Protein AF-A0A921BNL8-F1 (afdb_monomer)

Structure (mmCIF, N/CA/C/O backbone):
data_AF-A0A921BNL8-F1
#
_entry.id   AF-A0A921BNL8-F1
#
loop_
_atom_site.group_PDB
_atom_site.id
_atom_site.type_symbol
_atom_site.label_atom_id
_atom_site.label_alt_id
_atom_site.label_comp_id
_atom_site.label_asym_id
_atom_site.label_entity_id
_atom_site.label_seq_id
_atom_site.pdbx_PDB_ins_code
_atom_site.Cartn_x
_atom_site.Cartn_y
_atom_site.Cartn_z
_atom_site.occupancy
_atom_site.B_iso_or_equiv
_atom_site.auth_seq_id
_atom_site.auth_comp_id
_atom_site.auth_asym_id
_atom_site.auth_atom_id
_atom_site.pdbx_PDB_model_num
ATOM 1 N N . MET A 1 1 ? -9.755 7.500 10.484 1.00 68.06 1 MET A N 1
ATOM 2 C CA . MET A 1 1 ? -8.689 6.524 10.827 1.00 68.06 1 MET A CA 1
ATOM 3 C C . MET A 1 1 ? -8.992 5.741 12.095 1.00 68.06 1 MET A C 1
ATOM 5 O O . MET A 1 1 ? -8.839 4.529 12.056 1.00 68.06 1 MET A O 1
ATOM 9 N N . ALA A 1 2 ? -9.451 6.388 13.174 1.00 78.06 2 ALA A N 1
ATOM 10 C CA . ALA A 1 2 ? -9.783 5.717 14.438 1.00 78.06 2 ALA A CA 1
ATOM 11 C C . ALA A 1 2 ? -10.757 4.529 14.276 1.00 78.06 2 ALA A C 1
ATOM 13 O O . ALA A 1 2 ? -10.492 3.452 14.794 1.00 78.06 2 ALA A O 1
ATOM 14 N N . GLN A 1 3 ? -11.809 4.680 13.461 1.00 80.88 3 GLN A N 1
ATOM 15 C CA . GLN A 1 3 ? -12.784 3.606 13.213 1.00 80.88 3 GLN A CA 1
ATOM 16 C C . GLN A 1 3 ? -12.180 2.344 12.571 1.00 80.88 3 GLN A C 1
ATOM 18 O O . GLN A 1 3 ? -12.584 1.233 12.888 1.00 80.88 3 GLN A O 1
ATOM 23 N N . TRP A 1 4 ? -11.180 2.502 11.697 1.00 85.69 4 TRP A N 1
ATOM 24 C CA . TRP A 1 4 ? -10.548 1.373 11.011 1.00 85.69 4 TRP A CA 1
ATOM 25 C C . TRP A 1 4 ? -9.522 0.675 11.898 1.00 85.69 4 TRP A C 1
ATOM 27 O O . TRP A 1 4 ? -9.408 -0.541 11.839 1.00 85.69 4 TRP A O 1
ATOM 37 N N . LYS A 1 5 ? -8.818 1.427 12.755 1.00 84.12 5 LYS A N 1
ATOM 38 C CA . LYS A 1 5 ? -7.939 0.842 13.775 1.00 84.12 5 LYS A CA 1
ATOM 39 C C . LYS A 1 5 ? -8.742 -0.010 14.756 1.00 84.12 5 LYS A C 1
ATOM 41 O O . LYS A 1 5 ? -8.402 -1.167 14.941 1.00 84.12 5 LYS A O 1
ATOM 46 N N . LYS A 1 6 ? -9.879 0.502 15.236 1.00 84.50 6 LYS A N 1
ATOM 47 C CA . LYS A 1 6 ? -10.795 -0.259 16.096 1.00 84.50 6 LYS A CA 1
ATOM 48 C C . LYS A 1 6 ? -11.371 -1.495 15.401 1.00 84.50 6 LYS A C 1
ATOM 50 O O . LYS A 1 6 ? -11.494 -2.552 16.007 1.00 84.50 6 LYS A O 1
ATOM 55 N N . ALA A 1 7 ? -11.671 -1.394 14.104 1.00 84.06 7 ALA A N 1
ATOM 56 C CA . ALA A 1 7 ? -12.075 -2.552 13.310 1.00 84.06 7 ALA A CA 1
ATOM 57 C C . ALA A 1 7 ? -10.964 -3.611 13.199 1.00 84.06 7 ALA A C 1
ATOM 59 O O . ALA A 1 7 ? -11.278 -4.794 13.184 1.00 84.06 7 ALA A O 1
ATOM 60 N N . LEU A 1 8 ? -9.689 -3.211 13.156 1.00 84.62 8 LEU A N 1
ATOM 61 C CA . LEU A 1 8 ? -8.553 -4.138 13.182 1.00 84.62 8 LEU A CA 1
ATOM 62 C C . LEU A 1 8 ? -8.268 -4.712 14.572 1.00 84.62 8 LEU A C 1
ATOM 64 O O . LEU A 1 8 ? -7.788 -5.835 14.658 1.00 84.62 8 LEU A O 1
ATOM 68 N N . GLU A 1 9 ? -8.577 -3.982 15.643 1.00 86.12 9 GLU A N 1
ATOM 69 C CA . GLU A 1 9 ? -8.515 -4.521 17.009 1.00 86.12 9 GLU A CA 1
ATOM 70 C C . GLU A 1 9 ? -9.537 -5.649 17.204 1.00 86.12 9 GLU A C 1
ATOM 72 O O . GLU A 1 9 ? -9.238 -6.651 17.843 1.00 86.12 9 GLU A O 1
ATOM 77 N N . LEU A 1 10 ? -10.725 -5.512 16.606 1.00 85.56 10 LEU A N 1
ATOM 78 C CA . LEU A 1 10 ? -11.777 -6.531 16.655 1.00 85.56 10 LEU A CA 1
ATOM 79 C C . LEU A 1 10 ? -11.574 -7.651 15.624 1.00 85.56 10 LEU A C 1
ATOM 81 O O . LEU A 1 10 ? -11.879 -8.809 15.888 1.00 85.56 10 LEU A O 1
ATOM 85 N N . ALA A 1 11 ? -11.088 -7.304 14.434 1.00 83.00 11 ALA A N 1
ATOM 86 C CA . ALA A 1 11 ? -10.899 -8.214 13.313 1.00 83.00 11 ALA A CA 1
ATOM 87 C C . ALA A 1 11 ? -9.603 -7.863 12.558 1.00 83.00 11 ALA A C 1
ATOM 89 O O . ALA A 1 11 ? -9.643 -7.198 11.514 1.00 83.00 11 ALA A O 1
ATOM 90 N N . PRO A 1 12 ? -8.436 -8.333 13.037 1.00 83.06 12 PRO A N 1
ATOM 91 C CA . PRO A 1 12 ? -7.137 -8.005 12.442 1.00 83.06 12 PRO A CA 1
ATOM 92 C C . PRO A 1 12 ? -6.962 -8.571 11.027 1.00 83.06 12 PRO A C 1
ATOM 94 O O . PRO A 1 12 ? -6.075 -8.154 10.285 1.00 83.06 12 PRO A O 1
ATOM 97 N N . THR A 1 13 ? -7.822 -9.502 10.625 1.00 87.44 13 THR A N 1
ATOM 98 C CA . THR A 1 13 ? -7.834 -10.131 9.303 1.00 87.44 13 THR A CA 1
ATOM 99 C C . THR A 1 13 ? -8.799 -9.466 8.325 1.00 87.44 13 THR A C 1
ATOM 101 O O . THR A 1 13 ? -8.949 -9.966 7.217 1.00 87.44 13 THR A O 1
ATOM 104 N N . ASN A 1 14 ? -9.445 -8.346 8.678 1.00 87.88 14 ASN A N 1
ATOM 105 C CA . ASN A 1 14 ? -10.394 -7.674 7.790 1.00 87.88 14 ASN A CA 1
ATOM 106 C C . ASN A 1 14 ? -9.671 -6.868 6.684 1.00 87.88 14 ASN A C 1
ATOM 108 O O . ASN A 1 14 ? -9.180 -5.765 6.956 1.00 87.88 14 ASN A O 1
ATOM 112 N N . PRO A 1 15 ? -9.645 -7.341 5.420 1.00 87.75 15 PRO A N 1
ATOM 113 C CA . PRO A 1 15 ? -8.892 -6.688 4.348 1.00 87.75 15 PRO A CA 1
ATOM 114 C C . PRO A 1 15 ? -9.465 -5.312 3.974 1.00 87.75 15 PRO A C 1
ATOM 116 O O . PRO A 1 15 ? -8.723 -4.417 3.566 1.00 87.75 15 PRO A O 1
ATOM 119 N N . VAL A 1 16 ? -10.769 -5.092 4.183 1.00 90.25 16 VAL A N 1
ATOM 120 C CA . VAL A 1 16 ? -11.433 -3.809 3.907 1.00 90.25 16 VAL A CA 1
ATOM 121 C C . VAL A 1 16 ? -10.904 -2.718 4.839 1.00 90.25 16 VAL A C 1
ATOM 123 O O . VAL A 1 16 ? -10.652 -1.591 4.403 1.00 90.25 16 VAL A O 1
ATOM 126 N N . ALA A 1 17 ? -10.693 -3.047 6.117 1.00 91.44 17 ALA A N 1
ATOM 127 C CA . ALA A 1 17 ? -10.156 -2.112 7.101 1.00 91.44 17 ALA A CA 1
ATOM 128 C C . ALA A 1 17 ? -8.707 -1.717 6.768 1.00 91.44 17 ALA A C 1
ATOM 130 O O . ALA A 1 17 ? -8.384 -0.526 6.776 1.00 91.44 17 ALA A O 1
ATOM 131 N N . TRP A 1 18 ? -7.870 -2.687 6.381 1.00 92.00 18 TRP A N 1
ATOM 132 C CA . TRP A 1 18 ? -6.505 -2.442 5.902 1.00 92.00 18 TRP A CA 1
ATOM 133 C C . TRP A 1 18 ? -6.481 -1.545 4.661 1.00 92.00 18 TRP A C 1
ATOM 135 O O . TRP A 1 18 ? -5.777 -0.536 4.637 1.00 92.00 18 TRP A O 1
ATOM 145 N N . ASN A 1 19 ? -7.324 -1.826 3.667 1.00 92.38 19 ASN A N 1
ATOM 146 C CA . ASN A 1 19 ? -7.442 -1.000 2.467 1.00 92.38 19 ASN A CA 1
ATOM 147 C C . ASN A 1 19 ? -7.876 0.443 2.784 1.00 92.38 19 ASN A C 1
ATOM 149 O O . ASN A 1 19 ? -7.323 1.409 2.254 1.00 92.38 19 ASN A O 1
ATOM 153 N N . ASN A 1 20 ? -8.854 0.616 3.673 1.00 92.25 20 ASN A N 1
ATOM 154 C CA . ASN A 1 20 ? -9.340 1.942 4.050 1.00 92.25 20 ASN A CA 1
ATOM 155 C C . ASN A 1 20 ? -8.320 2.734 4.879 1.00 92.25 20 ASN A C 1
ATOM 157 O O . ASN A 1 20 ? -8.273 3.963 4.764 1.00 92.25 20 ASN A O 1
ATOM 161 N N . LEU A 1 21 ? -7.473 2.061 5.663 1.00 92.00 21 LEU A N 1
ATOM 162 C CA . LEU A 1 21 ? -6.305 2.687 6.283 1.00 92.00 21 LEU A CA 1
ATOM 163 C C . LEU A 1 21 ? -5.292 3.123 5.230 1.00 92.00 21 LEU A C 1
ATOM 165 O O . LEU A 1 21 ? -4.890 4.282 5.261 1.00 92.00 21 LEU A O 1
ATOM 169 N N . GLY A 1 22 ? -4.960 2.267 4.260 1.00 92.94 22 GLY A N 1
ATOM 170 C CA . GLY A 1 22 ? -4.072 2.622 3.149 1.00 92.94 22 GLY A CA 1
ATOM 171 C C . GLY A 1 22 ? -4.531 3.885 2.418 1.00 92.94 22 GLY A C 1
ATOM 172 O O . GLY A 1 22 ? -3.763 4.835 2.268 1.00 92.94 22 GLY A O 1
ATOM 173 N N . LYS A 1 23 ? -5.827 3.977 2.085 1.00 91.88 23 LYS A N 1
ATOM 174 C CA . LYS A 1 23 ? -6.421 5.190 1.489 1.00 91.88 23 LYS A CA 1
ATOM 175 C C . LYS A 1 23 ? -6.292 6.412 2.395 1.00 91.88 23 LYS A C 1
ATOM 177 O O . LYS A 1 23 ? -6.011 7.505 1.912 1.00 91.88 23 LYS A O 1
ATOM 182 N N . ALA A 1 24 ? -6.530 6.250 3.696 1.00 92.50 24 ALA A N 1
ATOM 183 C CA . ALA A 1 24 ? -6.430 7.351 4.646 1.00 92.50 24 ALA A CA 1
ATOM 184 C C . ALA A 1 24 ? -4.985 7.855 4.794 1.00 92.50 24 ALA A C 1
ATOM 186 O O . ALA A 1 24 ? -4.778 9.064 4.857 1.00 92.50 24 ALA A O 1
ATOM 187 N N . TYR A 1 25 ? -3.996 6.959 4.820 1.00 92.88 25 TYR A N 1
ATOM 188 C CA . TYR A 1 25 ? -2.577 7.317 4.869 1.00 92.88 25 TYR A CA 1
ATOM 189 C C . TYR A 1 25 ? -2.097 7.966 3.570 1.00 92.88 25 TYR A C 1
ATOM 191 O O . TYR A 1 25 ? -1.418 8.989 3.632 1.00 92.88 25 TYR A O 1
ATOM 199 N N . GLY A 1 26 ? -2.536 7.465 2.411 1.00 90.88 26 GLY A N 1
ATOM 200 C CA . GLY A 1 26 ? -2.242 8.083 1.115 1.00 90.88 26 GLY A CA 1
ATOM 201 C C . GLY A 1 26 ? -2.750 9.525 1.035 1.00 90.88 26 GLY A C 1
ATOM 202 O O . GLY A 1 26 ? -2.016 10.418 0.631 1.00 90.88 26 GLY A O 1
ATOM 203 N N . LYS A 1 27 ? -3.963 9.791 1.542 1.00 89.19 27 LYS A N 1
ATOM 204 C CA . LYS A 1 27 ? -4.517 11.157 1.629 1.00 89.19 27 LYS A CA 1
ATOM 205 C C . LYS A 1 27 ? -3.748 12.100 2.560 1.00 89.19 27 LYS A C 1
ATOM 207 O O . LYS A 1 27 ? -3.878 13.306 2.418 1.00 89.19 27 LYS A O 1
ATOM 212 N N . GLN A 1 28 ? -2.981 11.572 3.510 1.00 90.56 28 GLN A N 1
ATOM 213 C CA . GLN A 1 28 ? -2.126 12.367 4.400 1.00 90.56 28 GLN A CA 1
ATOM 214 C C . GLN A 1 28 ? -0.708 12.562 3.849 1.00 90.56 28 GLN A C 1
ATOM 216 O O . GLN A 1 28 ? 0.145 13.077 4.563 1.00 90.56 28 GLN A O 1
ATOM 221 N N . GLY A 1 29 ? -0.417 12.085 2.633 1.00 89.94 29 GLY A N 1
ATOM 222 C CA . GLY A 1 29 ? 0.941 12.090 2.082 1.00 89.94 29 GLY A CA 1
ATOM 223 C C . GLY A 1 29 ? 1.876 11.063 2.728 1.00 89.94 29 GLY A C 1
ATOM 224 O O . GLY A 1 29 ? 3.072 11.067 2.473 1.00 89.94 29 GLY A O 1
ATOM 225 N N . ARG A 1 30 ? 1.357 10.149 3.560 1.00 92.44 30 ARG A N 1
ATOM 226 C CA . ARG A 1 30 ? 2.141 9.071 4.182 1.00 92.44 30 ARG A CA 1
ATOM 227 C C . ARG A 1 30 ? 2.156 7.845 3.272 1.00 92.44 30 ARG A C 1
ATOM 229 O O . ARG A 1 30 ? 1.573 6.811 3.606 1.00 92.44 30 ARG A O 1
ATOM 236 N N . ILE A 1 31 ? 2.792 7.968 2.110 1.00 91.62 31 ILE A N 1
ATOM 237 C CA . ILE A 1 31 ? 2.714 6.965 1.038 1.00 91.62 31 ILE A CA 1
ATOM 238 C C . ILE A 1 31 ? 3.362 5.637 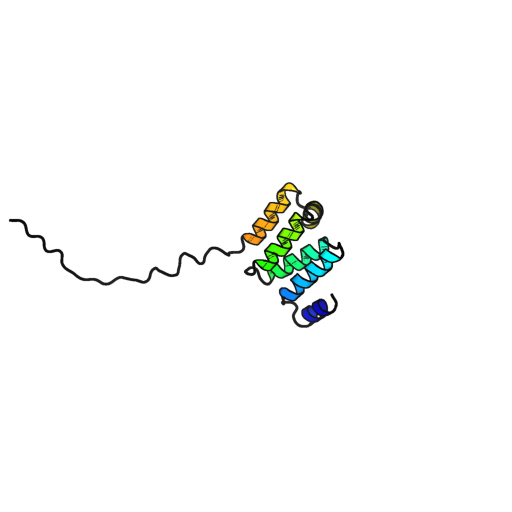1.456 1.00 91.62 31 ILE A C 1
ATOM 240 O O . ILE A 1 31 ? 2.778 4.581 1.229 1.00 91.62 31 ILE A O 1
ATOM 244 N N . THR A 1 32 ? 4.495 5.668 2.166 1.00 90.38 32 THR A N 1
ATOM 245 C CA . THR A 1 32 ? 5.168 4.463 2.695 1.00 90.38 32 THR A CA 1
ATOM 246 C C . THR A 1 32 ? 4.241 3.594 3.549 1.00 90.38 32 THR A C 1
ATOM 248 O O . THR A 1 32 ? 4.204 2.373 3.412 1.00 90.38 32 THR A O 1
ATOM 251 N N . GLU A 1 33 ? 3.444 4.222 4.415 1.00 91.00 33 GLU A N 1
ATOM 252 C CA . GLU A 1 33 ? 2.487 3.503 5.263 1.00 91.00 33 GLU A CA 1
ATOM 253 C C . GLU A 1 33 ? 1.279 3.029 4.453 1.00 91.00 33 GLU A C 1
ATOM 255 O O . GLU A 1 33 ? 0.758 1.936 4.680 1.00 91.00 33 GLU A O 1
ATOM 260 N N . ALA A 1 34 ? 0.862 3.809 3.454 1.00 92.94 34 ALA A N 1
ATOM 261 C CA . ALA A 1 34 ? -0.181 3.392 2.533 1.00 92.94 34 ALA A CA 1
ATOM 262 C C . ALA A 1 34 ? 0.213 2.123 1.755 1.00 92.94 34 ALA A C 1
ATOM 264 O O . ALA A 1 34 ? -0.610 1.210 1.664 1.00 92.94 34 ALA A O 1
ATOM 265 N N . PHE A 1 35 ? 1.465 2.009 1.288 1.00 90.19 35 PHE A N 1
ATOM 266 C CA . PHE A 1 35 ? 1.977 0.789 0.649 1.00 90.19 35 PHE A CA 1
ATOM 267 C C . PHE A 1 35 ? 1.852 -0.429 1.560 1.00 90.19 35 PHE A C 1
ATOM 269 O O . PHE A 1 35 ? 1.285 -1.439 1.145 1.00 90.19 35 PHE A O 1
ATOM 276 N N . ARG A 1 36 ? 2.291 -0.321 2.820 1.00 90.06 36 ARG A N 1
ATOM 277 C CA . ARG A 1 36 ? 2.197 -1.414 3.803 1.00 90.06 36 ARG A CA 1
ATOM 278 C C . ARG A 1 36 ? 0.761 -1.884 4.015 1.00 90.06 36 ARG A C 1
ATOM 280 O O . ARG A 1 36 ? 0.489 -3.082 4.001 1.00 90.06 36 ARG A O 1
ATOM 287 N N . HIS A 1 37 ? -0.170 -0.951 4.186 1.00 91.75 37 HIS A N 1
ATOM 288 C CA . HIS A 1 37 ? -1.568 -1.290 4.445 1.00 91.75 37 HIS A CA 1
ATOM 289 C C . HIS A 1 37 ? -2.281 -1.877 3.221 1.00 91.75 37 HIS A C 1
ATOM 291 O O . HIS A 1 37 ? -3.057 -2.822 3.368 1.00 91.75 37 HIS A O 1
ATOM 297 N N . PHE A 1 38 ? -2.008 -1.370 2.017 1.00 90.00 38 PHE A N 1
ATOM 298 C CA . PHE A 1 38 ? -2.551 -1.955 0.790 1.00 90.00 38 PHE A CA 1
ATOM 299 C C . PHE A 1 38 ? -1.952 -3.329 0.487 1.00 90.00 38 PHE A C 1
ATOM 301 O O . PHE A 1 38 ? -2.699 -4.236 0.124 1.00 90.00 38 PHE A O 1
ATOM 308 N N . ALA A 1 39 ? -0.644 -3.511 0.697 1.00 87.75 39 ALA A N 1
ATOM 309 C CA . ALA A 1 39 ? 0.001 -4.814 0.580 1.00 87.75 39 ALA A CA 1
ATOM 310 C C . ALA A 1 39 ? -0.653 -5.825 1.529 1.00 87.75 39 ALA A C 1
ATOM 312 O O . ALA A 1 39 ? -1.067 -6.893 1.087 1.00 87.75 39 ALA A O 1
ATOM 313 N N . ARG A 1 40 ? -0.882 -5.444 2.794 1.00 89.56 40 ARG A N 1
ATOM 314 C CA . ARG A 1 40 ? -1.536 -6.321 3.771 1.00 89.56 40 ARG A CA 1
ATOM 315 C C . ARG A 1 40 ? -2.964 -6.704 3.381 1.00 89.56 40 ARG A C 1
ATOM 317 O O . ARG A 1 40 ? -3.363 -7.850 3.566 1.00 89.56 40 ARG A O 1
ATOM 324 N N . ALA A 1 41 ? -3.731 -5.769 2.818 1.00 90.12 41 ALA A N 1
ATOM 325 C CA . ALA A 1 41 ? -5.066 -6.062 2.296 1.00 90.12 41 ALA A CA 1
ATOM 326 C C . ALA A 1 41 ? -5.020 -7.091 1.148 1.00 90.12 41 ALA A C 1
ATOM 328 O O . ALA A 1 41 ? -5.840 -8.008 1.117 1.00 90.12 41 ALA A O 1
ATOM 329 N N . GLY A 1 42 ? -4.038 -6.971 0.247 1.00 86.12 42 GLY A N 1
ATOM 330 C CA . GLY A 1 42 ? -3.806 -7.921 -0.844 1.00 86.12 42 GLY A CA 1
ATOM 331 C C . GLY A 1 42 ? -3.327 -9.297 -0.370 1.00 86.12 42 GLY A C 1
ATOM 332 O O . GLY A 1 42 ? -3.744 -10.303 -0.932 1.00 86.12 42 GLY A O 1
ATOM 333 N N . GLU A 1 43 ? -2.514 -9.367 0.687 1.00 85.31 43 GLU A N 1
ATOM 334 C CA . GLU A 1 43 ? -2.104 -10.638 1.305 1.00 85.31 43 GLU A CA 1
ATOM 335 C C . GLU A 1 43 ? -3.285 -11.381 1.942 1.00 85.31 43 GLU A C 1
ATOM 337 O O . GLU A 1 43 ? -3.393 -12.599 1.823 1.00 85.31 43 GLU A O 1
ATOM 342 N N . LEU A 1 44 ? -4.180 -10.651 2.617 1.00 86.19 44 LEU A N 1
ATOM 343 C CA . LEU A 1 44 ? -5.357 -11.224 3.279 1.00 86.19 44 LEU A CA 1
ATOM 344 C C . LEU A 1 44 ? -6.436 -11.665 2.284 1.00 86.19 44 LEU A C 1
ATOM 346 O O . LEU A 1 44 ? -7.171 -12.616 2.543 1.00 86.19 44 LEU A O 1
ATOM 350 N N . ALA A 1 45 ? -6.540 -10.977 1.149 1.00 84.19 45 ALA A N 1
ATOM 351 C CA . ALA A 1 45 ? -7.512 -11.265 0.105 1.00 84.19 45 ALA A CA 1
ATOM 352 C C . ALA A 1 45 ? -6.841 -11.245 -1.278 1.00 84.19 45 ALA A C 1
ATOM 354 O O . ALA A 1 45 ? -7.086 -10.345 -2.085 1.00 84.19 45 ALA A O 1
ATOM 355 N N . PRO A 1 46 ? -6.037 -12.273 -1.604 1.00 81.31 46 PRO A N 1
ATOM 356 C CA . PRO A 1 46 ? -5.274 -12.317 -2.852 1.00 81.31 46 PRO A CA 1
ATOM 357 C C . PRO A 1 46 ? -6.161 -12.415 -4.097 1.00 81.31 46 PRO A C 1
ATOM 359 O O . PRO A 1 46 ? -5.716 -12.071 -5.188 1.00 81.31 46 PRO A O 1
ATOM 362 N N . ARG A 1 47 ? -7.413 -12.866 -3.936 1.00 81.25 47 ARG A N 1
ATOM 363 C CA . ARG A 1 47 ? -8.418 -12.958 -5.007 1.00 81.25 47 ARG A CA 1
ATOM 364 C C . ARG A 1 47 ? -9.153 -11.644 -5.274 1.00 81.25 47 ARG A C 1
ATOM 366 O O . ARG A 1 47 ? -9.856 -11.549 -6.273 1.00 81.25 47 ARG A O 1
ATOM 373 N N . GLU A 1 48 ? -9.016 -10.653 -4.398 1.00 82.81 48 GLU A N 1
ATOM 374 C CA . GLU A 1 48 ? -9.723 -9.386 -4.531 1.00 82.81 48 GLU A CA 1
ATOM 375 C C . GLU A 1 48 ? -8.898 -8.402 -5.369 1.00 82.81 48 GLU A C 1
ATOM 377 O O . GLU A 1 48 ? -7.900 -7.831 -4.922 1.00 82.81 48 GLU A O 1
ATOM 382 N N . ALA A 1 49 ? -9.328 -8.196 -6.614 1.00 83.69 49 ALA A N 1
ATOM 383 C CA . ALA A 1 49 ? -8.643 -7.331 -7.568 1.00 83.69 49 ALA A CA 1
ATOM 384 C C . ALA A 1 49 ? -8.642 -5.854 -7.138 1.00 83.69 49 ALA A C 1
ATOM 386 O O . ALA A 1 49 ? -7.741 -5.103 -7.522 1.00 83.69 49 ALA A O 1
ATOM 387 N N . LEU A 1 50 ? -9.615 -5.428 -6.323 1.00 86.00 50 LEU A N 1
ATOM 388 C CA . LEU A 1 50 ? -9.711 -4.055 -5.834 1.00 86.00 50 LEU A CA 1
ATOM 389 C C . LEU A 1 50 ? -8.462 -3.621 -5.053 1.00 86.00 50 LEU A C 1
ATOM 391 O O . LEU A 1 50 ? -7.986 -2.499 -5.237 1.00 86.00 50 LEU A O 1
ATOM 395 N N . TYR A 1 51 ? -7.913 -4.489 -4.200 1.00 86.31 51 TYR A N 1
ATOM 396 C CA . TYR A 1 51 ? -6.765 -4.140 -3.353 1.00 86.31 51 TYR A CA 1
ATOM 397 C C . TYR A 1 51 ? -5.482 -4.021 -4.168 1.00 86.31 51 TYR A C 1
ATOM 399 O O . TYR A 1 51 ? -4.746 -3.043 -4.028 1.00 86.31 51 TYR A O 1
ATOM 407 N N . HIS A 1 52 ? -5.277 -4.952 -5.100 1.00 83.81 52 HIS A N 1
ATOM 408 C CA . HIS A 1 52 ? -4.172 -4.898 -6.055 1.00 83.81 52 HIS A CA 1
ATOM 409 C C . HIS A 1 52 ? -4.251 -3.659 -6.942 1.00 83.81 52 HIS A C 1
ATOM 411 O O . HIS A 1 52 ? -3.231 -3.021 -7.197 1.00 83.81 52 HIS A O 1
ATOM 417 N N . ARG A 1 53 ? -5.459 -3.265 -7.367 1.00 87.06 53 ARG A N 1
ATOM 418 C CA . ARG A 1 53 ? -5.671 -2.032 -8.133 1.00 87.06 53 ARG A CA 1
ATOM 419 C C . ARG A 1 53 ? -5.290 -0.797 -7.322 1.00 87.06 53 ARG A C 1
ATOM 421 O O . ARG A 1 53 ? -4.570 0.047 -7.841 1.00 87.06 53 ARG A O 1
ATOM 428 N N . ASN A 1 54 ? -5.724 -0.698 -6.065 1.00 88.81 54 ASN A N 1
ATOM 429 C CA . ASN A 1 54 ? -5.398 0.448 -5.212 1.00 88.81 54 ASN A CA 1
ATOM 430 C C . ASN A 1 54 ? -3.890 0.550 -4.942 1.00 88.81 54 ASN A C 1
ATOM 432 O O . ASN A 1 54 ? -3.334 1.646 -5.011 1.00 88.81 54 ASN A O 1
ATOM 436 N N . LEU A 1 55 ? -3.223 -0.586 -4.709 1.00 87.50 55 LEU A N 1
ATOM 437 C CA . LEU A 1 55 ? -1.769 -0.640 -4.576 1.00 87.50 55 LEU A CA 1
ATOM 438 C C . LEU A 1 55 ? -1.074 -0.201 -5.872 1.00 87.50 55 LEU A C 1
ATOM 440 O O . LEU A 1 55 ? -0.179 0.63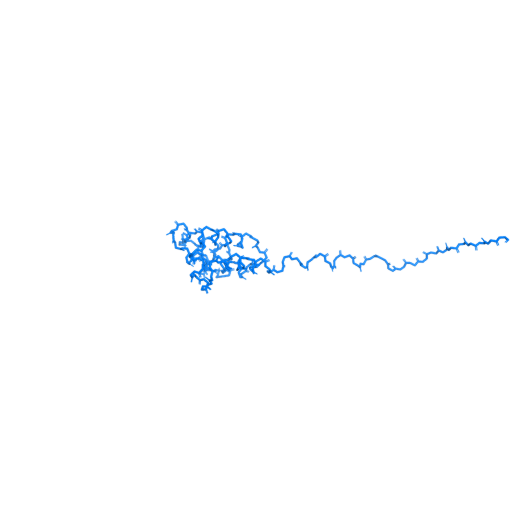8 -5.834 1.00 87.50 55 LEU A O 1
ATOM 444 N N . ALA A 1 56 ? -1.512 -0.716 -7.023 1.00 87.81 56 ALA A N 1
ATOM 445 C CA . ALA A 1 56 ? -0.938 -0.374 -8.320 1.00 87.81 56 ALA A CA 1
ATOM 446 C C . ALA A 1 56 ? -1.116 1.107 -8.671 1.00 87.81 56 ALA A C 1
ATOM 448 O O . ALA A 1 56 ? -0.176 1.732 -9.155 1.00 87.81 56 ALA A O 1
ATOM 449 N N . THR A 1 57 ? -2.285 1.687 -8.390 1.00 88.69 57 THR A N 1
ATOM 450 C CA . THR A 1 57 ? -2.520 3.124 -8.564 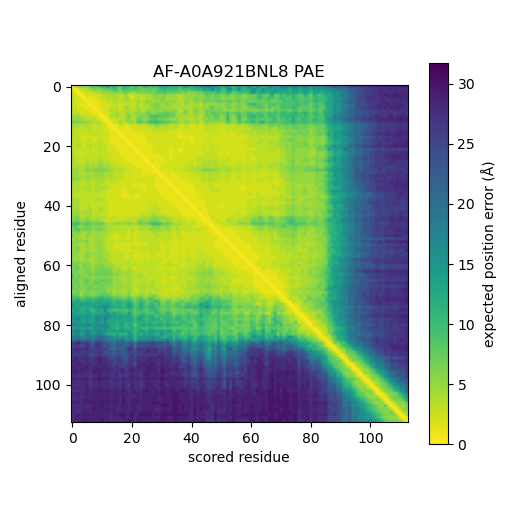1.00 88.69 57 THR A CA 1
ATOM 451 C C . THR A 1 57 ? -1.571 3.940 -7.695 1.00 88.69 57 THR A C 1
ATOM 453 O O . THR A 1 57 ? -0.959 4.877 -8.196 1.00 88.69 57 THR A O 1
ATOM 456 N N . LEU A 1 58 ? -1.391 3.563 -6.425 1.00 89.44 58 LEU A N 1
ATOM 457 C CA . LEU A 1 58 ? -0.474 4.270 -5.534 1.00 89.44 58 LEU A CA 1
ATOM 458 C C . LEU A 1 58 ? 0.977 4.179 -6.026 1.00 89.44 58 LEU A C 1
ATOM 460 O O . LEU A 1 58 ? 1.679 5.183 -6.060 1.00 89.44 58 LEU A O 1
ATOM 464 N N . ILE A 1 59 ? 1.407 2.993 -6.458 1.00 87.81 59 ILE A N 1
ATOM 465 C CA . ILE A 1 59 ? 2.747 2.767 -7.006 1.00 87.81 59 ILE A CA 1
ATOM 466 C C . ILE A 1 59 ? 2.974 3.614 -8.269 1.00 87.81 59 ILE A C 1
ATOM 468 O O . ILE A 1 59 ? 4.042 4.195 -8.442 1.00 87.81 59 ILE A O 1
ATOM 472 N N . PHE A 1 60 ? 1.966 3.712 -9.139 1.00 86.69 60 PHE A N 1
ATOM 473 C CA . PHE A 1 60 ? 2.046 4.491 -10.374 1.00 86.69 60 PHE A CA 1
ATOM 474 C C . PHE A 1 60 ? 2.090 6.003 -10.117 1.00 86.69 60 PHE A C 1
ATOM 476 O O . PHE A 1 60 ? 2.798 6.722 -10.815 1.00 86.69 60 PHE A O 1
ATOM 483 N N . SER A 1 61 ? 1.359 6.486 -9.110 1.00 89.31 61 SER A N 1
ATOM 484 C CA . SER A 1 61 ? 1.394 7.895 -8.704 1.00 89.31 61 SER A CA 1
ATOM 485 C C . SER A 1 61 ? 2.693 8.279 -7.992 1.00 89.31 61 SER A C 1
ATOM 487 O O . SER A 1 61 ? 3.123 9.422 -8.119 1.00 89.31 61 SER A O 1
ATOM 489 N N . TYR A 1 62 ? 3.323 7.343 -7.274 1.00 90.12 62 TYR A N 1
ATOM 490 C CA . TYR A 1 62 ? 4.519 7.593 -6.462 1.00 90.12 62 TYR A CA 1
ATOM 491 C C . TYR A 1 62 ? 5.634 6.570 -6.749 1.00 90.12 62 TYR A C 1
ATOM 493 O O . TYR A 1 62 ? 5.989 5.773 -5.874 1.00 90.12 62 TYR A O 1
ATOM 501 N N . PRO A 1 63 ? 6.212 6.570 -7.964 1.00 87.25 63 PRO A N 1
ATOM 502 C CA . PRO A 1 63 ? 7.193 5.565 -8.369 1.00 87.25 63 PRO A CA 1
ATOM 503 C C . PRO A 1 63 ? 8.515 5.676 -7.599 1.00 87.25 63 PRO A C 1
ATOM 505 O O . PRO A 1 63 ? 9.113 4.654 -7.279 1.00 87.25 63 PRO A O 1
ATOM 508 N N . ASP A 1 64 ? 8.960 6.888 -7.258 1.00 89.12 64 ASP A N 1
ATOM 509 C CA . ASP A 1 64 ? 10.187 7.108 -6.483 1.00 89.12 64 ASP A CA 1
ATOM 510 C C . ASP A 1 64 ? 10.045 6.640 -5.029 1.00 89.12 64 ASP A C 1
ATOM 512 O O . ASP A 1 64 ? 10.956 6.031 -4.464 1.00 89.12 64 ASP A O 1
ATOM 516 N N . GLU A 1 65 ? 8.882 6.870 -4.417 1.00 89.12 65 GLU A N 1
ATOM 517 C CA . GLU A 1 65 ? 8.600 6.386 -3.063 1.00 89.12 65 GLU A CA 1
ATOM 518 C C . GLU A 1 65 ? 8.413 4.871 -3.043 1.00 89.12 65 GLU A C 1
ATOM 520 O O . GLU A 1 65 ? 8.898 4.212 -2.126 1.00 89.12 65 GLU A O 1
ATOM 525 N N . ALA A 1 66 ? 7.779 4.302 -4.072 1.00 87.38 66 ALA A N 1
ATOM 526 C CA . ALA A 1 66 ? 7.680 2.857 -4.238 1.00 87.38 66 ALA A CA 1
ATOM 527 C C . ALA A 1 66 ? 9.067 2.214 -4.391 1.00 87.38 66 ALA A C 1
ATOM 529 O O . ALA A 1 66 ? 9.362 1.236 -3.706 1.00 87.38 66 ALA A O 1
ATOM 530 N N . ALA A 1 67 ? 9.937 2.786 -5.229 1.00 88.12 67 ALA A N 1
ATOM 531 C CA . ALA A 1 67 ? 11.315 2.332 -5.413 1.00 88.12 67 ALA A CA 1
ATOM 532 C C . ALA A 1 67 ? 12.079 2.301 -4.079 1.00 88.12 67 ALA A C 1
ATOM 534 O O . ALA A 1 67 ? 12.656 1.280 -3.707 1.00 88.12 67 ALA A O 1
ATOM 535 N N . ARG A 1 68 ? 11.988 3.384 -3.297 1.00 88.75 68 ARG A N 1
ATOM 536 C CA . ARG A 1 68 ? 12.586 3.466 -1.955 1.00 88.75 68 ARG A CA 1
ATOM 537 C C . ARG A 1 68 ? 11.970 2.479 -0.968 1.0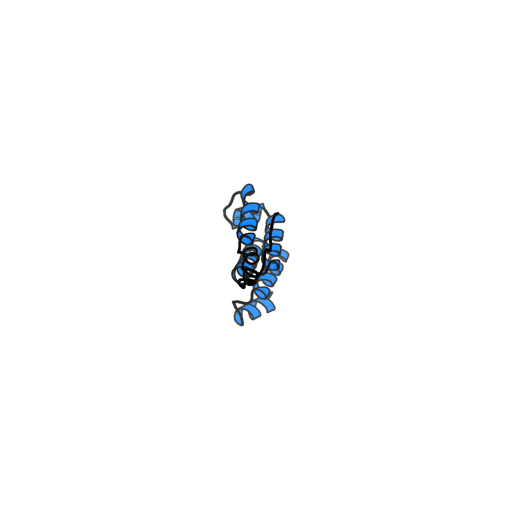0 88.75 68 ARG A C 1
ATOM 539 O O . ARG A 1 68 ? 12.697 1.876 -0.189 1.00 88.75 68 ARG A O 1
ATOM 546 N N . HIS A 1 69 ? 10.648 2.315 -0.983 1.00 87.00 69 HIS A N 1
ATOM 547 C CA . HIS A 1 69 ? 9.943 1.440 -0.047 1.00 87.00 69 HIS A CA 1
ATOM 548 C C . HIS A 1 69 ? 10.293 -0.034 -0.257 1.00 87.00 69 HIS A C 1
ATOM 550 O O . HIS A 1 69 ? 10.542 -0.751 0.710 1.00 87.00 69 HIS A O 1
ATOM 556 N N . TYR A 1 70 ? 10.318 -0.472 -1.514 1.00 84.44 70 TYR A N 1
ATOM 557 C CA . TYR A 1 70 ? 10.624 -1.852 -1.881 1.00 84.44 70 TYR A CA 1
ATOM 558 C C . TYR A 1 70 ? 12.124 -2.107 -2.075 1.00 84.44 70 TYR A C 1
ATOM 560 O O . TYR A 1 70 ? 12.499 -3.244 -2.338 1.00 84.44 70 TYR A O 1
ATOM 568 N N . LEU A 1 71 ? 12.971 -1.080 -1.922 1.00 86.81 71 LEU A N 1
ATOM 569 C CA . LEU A 1 71 ? 14.415 -1.141 -2.178 1.00 86.81 71 LEU A CA 1
ATOM 570 C C . LEU A 1 71 ? 14.727 -1.677 -3.586 1.00 86.81 71 LEU A C 1
ATOM 572 O O . LEU A 1 71 ? 15.636 -2.482 -3.781 1.00 86.81 71 LEU A O 1
ATOM 576 N N . ILE A 1 72 ? 13.942 -1.231 -4.565 1.00 84.56 72 ILE A N 1
ATOM 577 C CA . ILE A 1 72 ? 14.058 -1.612 -5.973 1.00 84.56 72 ILE A CA 1
ATOM 578 C C . ILE A 1 72 ? 14.399 -0.401 -6.827 1.00 84.56 72 ILE A C 1
ATOM 580 O O . ILE A 1 72 ? 14.129 0.742 -6.459 1.00 84.56 72 ILE A O 1
ATOM 584 N N . ASP A 1 73 ? 14.932 -0.665 -8.015 1.00 84.50 73 ASP A N 1
ATOM 585 C CA . ASP A 1 73 ? 15.104 0.377 -9.014 1.00 84.50 73 ASP A CA 1
ATOM 586 C C . ASP A 1 73 ? 13.745 0.866 -9.540 1.00 84.50 73 ASP A C 1
ATOM 588 O O . ASP A 1 73 ? 12.803 0.081 -9.705 1.00 84.50 73 ASP A O 1
ATOM 592 N N . ARG A 1 74 ? 13.647 2.163 -9.859 1.00 79.19 74 ARG A N 1
ATOM 593 C CA . ARG A 1 74 ? 12.431 2.783 -10.411 1.00 79.19 74 ARG A CA 1
ATOM 594 C C . ARG A 1 74 ? 11.912 2.039 -11.646 1.00 79.19 74 ARG A C 1
ATOM 596 O O . ARG A 1 74 ? 10.701 1.923 -11.825 1.00 79.19 74 ARG A O 1
ATOM 603 N N . SER A 1 75 ? 12.803 1.494 -12.473 1.00 79.50 75 SER A N 1
ATOM 604 C CA . SER A 1 75 ? 12.442 0.699 -13.655 1.00 79.50 75 SER A CA 1
ATOM 605 C C . SER A 1 75 ? 11.744 -0.627 -13.317 1.00 79.50 75 SER A C 1
ATOM 607 O O . SER A 1 75 ? 10.961 -1.142 -14.117 1.00 79.50 75 SER A O 1
ATOM 609 N N . GLN A 1 76 ? 11.968 -1.168 -12.118 1.00 77.06 76 GLN A N 1
ATOM 610 C CA . GLN A 1 76 ? 11.413 -2.444 -11.659 1.00 77.06 76 GLN A CA 1
ATOM 611 C C . GLN A 1 76 ? 10.107 -2.291 -10.869 1.00 77.06 76 GLN A C 1
ATOM 613 O O . GLN A 1 76 ? 9.412 -3.276 -10.616 1.00 77.06 76 GLN A O 1
ATOM 618 N N . VAL A 1 77 ? 9.708 -1.060 -10.549 1.00 76.31 77 VAL A N 1
ATOM 619 C CA . VAL A 1 77 ? 8.490 -0.744 -9.786 1.00 76.31 77 VAL A CA 1
ATOM 620 C C . VAL A 1 77 ? 7.219 -1.327 -10.427 1.00 76.31 77 VAL A C 1
ATOM 622 O O . VAL A 1 77 ? 6.352 -1.865 -9.738 1.00 76.31 77 VAL A O 1
ATOM 625 N N . VAL A 1 78 ? 7.131 -1.318 -11.761 1.00 69.25 78 VAL A N 1
ATOM 626 C CA . VAL A 1 78 ? 6.002 -1.902 -12.517 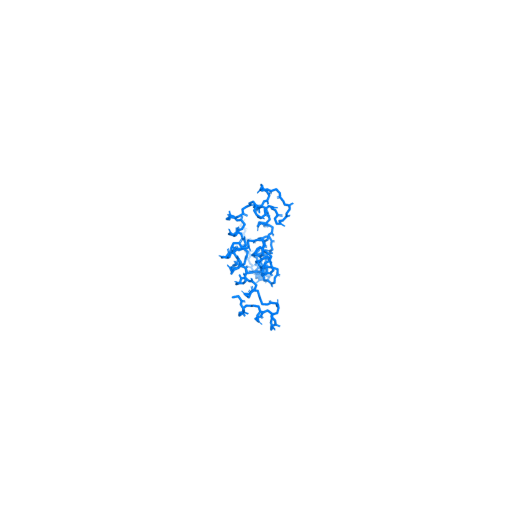1.00 69.25 78 VAL A CA 1
ATOM 627 C C . VAL A 1 78 ? 6.028 -3.440 -12.509 1.00 69.25 78 VAL A C 1
ATOM 629 O O . VAL A 1 78 ? 5.003 -4.096 -12.692 1.00 69.25 78 VAL A O 1
ATOM 632 N N . GLN A 1 79 ? 7.186 -4.060 -12.281 1.00 68.06 79 GLN A N 1
ATOM 633 C CA . GLN A 1 79 ? 7.275 -5.518 -12.182 1.00 68.06 79 GLN A CA 1
ATOM 634 C C . GLN A 1 79 ? 6.724 -6.025 -10.846 1.00 68.06 79 GLN A C 1
ATOM 636 O O . GLN A 1 79 ? 6.093 -7.082 -10.812 1.00 68.06 79 GLN A O 1
ATOM 641 N N . VAL A 1 80 ? 6.883 -5.244 -9.774 1.00 67.25 80 VAL A N 1
ATOM 642 C CA . VAL A 1 80 ? 6.347 -5.559 -8.443 1.00 67.25 80 VAL A CA 1
ATOM 643 C C . VAL A 1 80 ? 4.815 -5.577 -8.443 1.00 67.25 80 VAL A C 1
ATOM 645 O O . VAL A 1 80 ? 4.220 -6.538 -7.959 1.00 67.25 80 VAL A O 1
ATOM 648 N N . THR A 1 81 ? 4.147 -4.613 -9.085 1.00 64.81 81 THR A N 1
ATOM 649 C CA . THR A 1 81 ? 2.675 -4.649 -9.251 1.00 64.81 81 THR A CA 1
ATOM 650 C C . THR A 1 81 ? 2.211 -5.864 -10.052 1.00 64.81 81 THR A C 1
ATOM 652 O O . THR A 1 81 ? 1.195 -6.484 -9.730 1.00 64.81 81 THR A O 1
ATOM 655 N N . ARG A 1 82 ? 2.981 -6.258 -11.071 1.00 64.75 82 ARG A N 1
ATOM 656 C CA . ARG A 1 82 ? 2.699 -7.444 -11.885 1.00 64.75 82 ARG A CA 1
ATOM 657 C C . ARG A 1 82 ? 2.896 -8.745 -11.105 1.00 64.75 82 ARG A C 1
ATOM 659 O O . ARG A 1 82 ? 2.178 -9.707 -11.357 1.00 64.75 82 ARG A O 1
ATOM 666 N N . ALA A 1 83 ? 3.833 -8.786 -10.159 1.00 63.72 83 ALA A N 1
ATOM 667 C CA . ALA A 1 83 ? 4.025 -9.925 -9.264 1.00 63.72 83 ALA A CA 1
ATOM 668 C C . ALA A 1 83 ? 2.818 -10.119 -8.333 1.00 63.72 83 ALA A C 1
ATOM 670 O O . ALA A 1 83 ? 2.350 -11.245 -8.179 1.00 63.72 83 ALA A O 1
ATOM 671 N N . PHE A 1 84 ? 2.241 -9.033 -7.812 1.00 60.78 84 PHE A N 1
ATOM 672 C CA . PHE A 1 84 ? 1.014 -9.103 -7.013 1.00 60.78 84 PHE A CA 1
ATOM 673 C C . PHE A 1 84 ? -0.207 -9.566 -7.836 1.00 60.78 84 PHE A C 1
ATOM 675 O O . PHE A 1 84 ? -0.996 -10.377 -7.353 1.00 60.78 84 PHE A O 1
ATOM 682 N N . GLN A 1 85 ? -0.304 -9.175 -9.117 1.00 54.25 85 GLN A N 1
ATOM 683 C CA . GLN A 1 85 ? -1.308 -9.689 -10.070 1.00 54.25 85 GLN A CA 1
ATOM 684 C C . GLN A 1 85 ? -1.138 -11.171 -10.446 1.00 54.25 85 GLN A C 1
ATOM 686 O O . GLN A 1 85 ? -2.096 -11.792 -10.903 1.00 54.25 85 GLN A O 1
ATOM 691 N N . LYS A 1 86 ? 0.061 -11.748 -10.288 1.00 52.97 86 LYS A N 1
ATOM 692 C CA . LYS A 1 86 ? 0.334 -13.159 -10.618 1.00 52.97 86 LYS A CA 1
ATOM 693 C C . LYS A 1 86 ? -0.184 -14.147 -9.564 1.00 52.97 86 LYS A C 1
ATOM 695 O O . LYS A 1 86 ? -0.058 -15.354 -9.773 1.00 52.97 86 LYS A O 1
ATOM 700 N N . SER A 1 87 ? -0.807 -13.676 -8.479 1.00 45.62 87 SER A N 1
ATOM 701 C CA . SER A 1 87 ? -1.645 -14.539 -7.635 1.00 45.62 87 SER A CA 1
ATOM 702 C C . SER A 1 87 ? -2.789 -15.115 -8.483 1.00 45.62 87 SER A C 1
ATOM 704 O O . SER A 1 87 ? -3.352 -14.394 -9.306 1.00 45.62 87 SER A O 1
ATOM 706 N N . PRO A 1 88 ? -3.108 -16.417 -8.375 1.00 42.88 88 PRO A N 1
ATOM 707 C CA . PRO A 1 88 ? -3.710 -17.180 -9.464 1.00 42.88 88 PRO A CA 1
ATOM 708 C C . PRO A 1 88 ? -5.170 -16.783 -9.707 1.00 42.88 88 PRO A C 1
ATOM 710 O O . PRO A 1 88 ? -6.091 -17.405 -9.187 1.00 42.88 88 PRO A O 1
A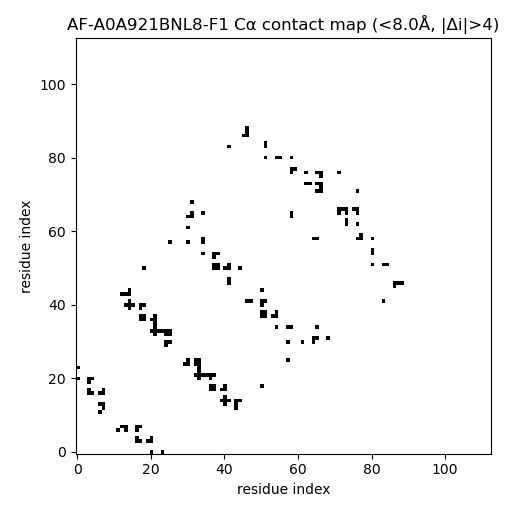TOM 713 N N . CYS A 1 89 ? -5.377 -15.775 -10.551 1.00 44.09 89 CYS A N 1
ATOM 714 C CA . CYS A 1 89 ? -6.684 -15.434 -11.107 1.00 44.09 89 CYS A CA 1
ATOM 715 C C . CYS A 1 89 ? -6.973 -16.183 -12.429 1.00 44.09 89 CYS A C 1
ATOM 717 O O . CYS A 1 89 ? -8.056 -16.064 -12.978 1.00 44.09 89 CYS A O 1
ATOM 719 N N . ALA A 1 90 ? -6.053 -17.013 -12.945 1.00 43.09 90 ALA A N 1
ATOM 720 C CA . ALA A 1 90 ? -6.259 -17.717 -14.220 1.00 43.09 90 ALA A CA 1
ATOM 721 C C . ALA A 1 90 ? -5.744 -19.169 -14.235 1.00 43.09 90 ALA A C 1
ATOM 723 O O . ALA A 1 90 ? -4.959 -19.572 -15.093 1.00 43.09 90 ALA A O 1
ATOM 724 N N . ARG A 1 91 ? -6.211 -20.003 -13.299 1.00 39.53 91 ARG A N 1
ATOM 725 C CA . ARG A 1 91 ? -6.271 -21.461 -13.523 1.00 39.53 91 ARG A CA 1
ATOM 726 C C . ARG A 1 91 ? -7.588 -22.040 -13.005 1.00 39.53 91 ARG A C 1
ATOM 728 O O . ARG A 1 91 ? -7.602 -23.010 -12.260 1.00 39.53 91 ARG A O 1
ATOM 735 N N . SER A 1 92 ? -8.703 -21.439 -13.408 1.00 40.28 92 SER A N 1
ATOM 736 C CA . SER A 1 92 ? -10.042 -22.022 -13.243 1.00 40.28 92 SER A CA 1
ATOM 737 C C . SER A 1 92 ? -10.790 -22.183 -14.570 1.00 40.28 92 SER A C 1
ATOM 739 O O . SER A 1 92 ? -12.005 -22.321 -14.559 1.00 40.28 92 SER A O 1
ATOM 741 N N . GLU A 1 93 ? -10.087 -22.227 -15.709 1.00 42.75 93 GLU A N 1
ATOM 742 C CA . GLU A 1 93 ? -10.711 -22.387 -17.038 1.00 42.75 93 GLU A CA 1
ATOM 743 C C . GLU A 1 93 ? -10.302 -23.654 -17.809 1.00 42.75 93 GLU A C 1
ATOM 745 O O . GLU A 1 93 ? -10.541 -23.768 -19.004 1.00 42.75 93 GLU A O 1
ATOM 750 N N . LYS A 1 94 ? -9.746 -24.672 -17.140 1.00 45.59 94 LYS A N 1
ATOM 751 C CA . LYS A 1 94 ? -9.550 -26.003 -17.754 1.00 45.59 94 LYS A CA 1
ATOM 752 C C . LYS A 1 94 ? -9.800 -27.162 -16.784 1.00 45.59 94 LYS A C 1
ATOM 754 O O . LYS A 1 94 ? -8.982 -28.062 -16.688 1.00 45.59 94 LYS A O 1
ATOM 759 N N . LEU A 1 95 ? -10.917 -27.163 -16.049 1.00 43.88 95 LEU A N 1
ATOM 760 C CA . LEU A 1 95 ? -11.359 -28.381 -15.334 1.00 43.88 95 LEU A CA 1
ATOM 761 C C . LEU A 1 95 ? -12.880 -28.545 -15.151 1.00 43.88 95 LEU A C 1
ATOM 763 O O . LEU A 1 95 ? -13.302 -29.509 -14.527 1.00 43.88 95 LEU A O 1
ATOM 767 N N . HIS A 1 96 ? -13.714 -27.699 -15.767 1.00 42.12 96 HIS A N 1
ATOM 768 C CA . HIS A 1 96 ? -15.165 -27.921 -15.851 1.00 42.12 96 HIS A CA 1
ATOM 769 C C . HIS A 1 96 ? -15.601 -28.103 -17.307 1.00 42.12 96 HIS A C 1
ATOM 771 O O . HIS A 1 96 ? -16.150 -27.191 -17.910 1.00 42.12 96 HIS A O 1
ATOM 777 N N . SER A 1 97 ? -15.284 -29.271 -17.881 1.00 40.56 97 SER A N 1
ATOM 778 C CA . SER A 1 97 ? -16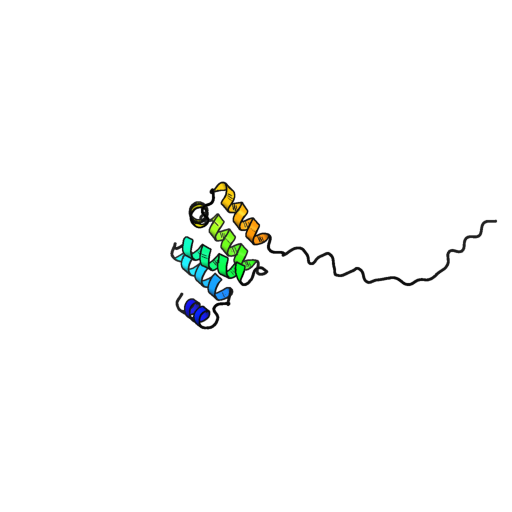.023 -29.949 -18.974 1.00 40.56 97 SER A CA 1
ATOM 779 C C . SER A 1 97 ? -15.159 -31.011 -19.677 1.00 40.56 97 SER A C 1
ATOM 781 O O . SER A 1 97 ? -14.942 -30.996 -20.882 1.00 40.56 97 SER A O 1
ATOM 783 N N . ARG A 1 98 ? -14.688 -32.015 -18.928 1.00 43.62 98 ARG A N 1
ATOM 784 C CA . ARG A 1 98 ? -14.411 -33.346 -19.504 1.00 43.62 98 ARG A CA 1
ATOM 785 C C . ARG A 1 98 ? -15.257 -34.403 -18.804 1.00 43.62 98 ARG A C 1
ATOM 787 O O . ARG A 1 98 ? -14.749 -35.403 -18.316 1.00 43.62 98 ARG A O 1
ATOM 794 N N . HIS A 1 99 ? -16.567 -34.173 -18.764 1.00 47.84 99 HIS A N 1
ATOM 795 C CA . HIS A 1 99 ? -17.549 -35.229 -18.516 1.00 47.84 99 HIS A CA 1
ATOM 796 C C . HIS A 1 99 ? -18.798 -35.013 -19.377 1.00 47.84 99 HIS A C 1
ATOM 798 O O . HIS A 1 99 ? -19.768 -34.379 -18.977 1.00 47.84 99 HIS A O 1
ATOM 804 N N . ARG A 1 100 ? -18.689 -35.497 -20.619 1.00 43.38 100 ARG A N 1
ATOM 805 C CA . ARG A 1 100 ? -19.730 -35.985 -21.544 1.00 43.38 100 ARG A CA 1
ATOM 806 C C . ARG A 1 100 ? -18.972 -36.324 -22.843 1.00 43.38 100 ARG A C 1
AT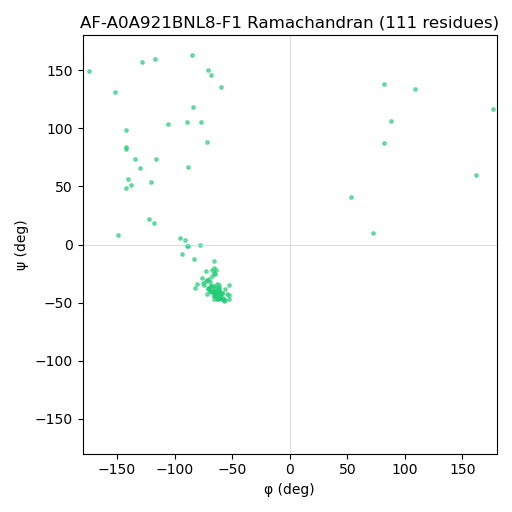OM 808 O O . ARG A 1 100 ? -18.363 -35.434 -23.409 1.00 43.38 100 ARG A O 1
ATOM 815 N N . ARG A 1 101 ? -18.884 -37.547 -23.363 1.00 43.06 101 ARG A N 1
ATOM 816 C CA . ARG A 1 101 ? -19.546 -38.823 -23.076 1.00 43.06 101 ARG A CA 1
ATOM 817 C C . ARG A 1 101 ? -18.578 -39.952 -23.474 1.00 43.06 101 ARG A C 1
ATOM 819 O O . ARG A 1 101 ? -18.042 -39.929 -24.576 1.00 43.06 101 ARG A O 1
ATOM 826 N N . ARG A 1 102 ? -18.368 -40.938 -22.599 1.00 48.88 102 ARG A N 1
ATOM 827 C CA . ARG A 1 102 ? -18.311 -42.342 -23.045 1.00 48.88 102 ARG A CA 1
ATOM 828 C C . ARG A 1 102 ? -19.763 -42.853 -23.085 1.00 48.88 102 ARG A C 1
ATOM 830 O O . ARG A 1 102 ? -20.616 -42.211 -22.479 1.00 48.88 102 ARG A O 1
ATOM 837 N N . HIS A 1 103 ? -19.990 -43.969 -23.781 1.00 44.12 103 HIS A N 1
ATOM 838 C CA . HIS A 1 103 ? -21.252 -44.509 -24.335 1.00 44.12 103 HIS A CA 1
ATOM 839 C C . HIS A 1 103 ? -21.505 -43.944 -25.746 1.00 44.12 103 HIS A C 1
ATOM 841 O O . HIS A 1 103 ? -21.751 -42.753 -25.882 1.00 44.12 103 HIS A O 1
ATOM 847 N N . GLY A 1 104 ? -21.347 -44.678 -26.851 1.00 46.66 104 GLY A N 1
ATOM 848 C CA . GLY A 1 104 ? -21.546 -46.114 -27.091 1.00 46.66 104 GLY A CA 1
ATOM 849 C C . GLY A 1 104 ? -22.792 -46.278 -27.973 1.00 46.66 104 GLY A C 1
ATOM 850 O O . GLY A 1 104 ? -23.795 -45.655 -27.646 1.00 46.66 104 GLY A O 1
ATOM 851 N N . ALA A 1 105 ? -22.705 -47.115 -29.022 1.00 41.44 105 ALA A N 1
ATOM 852 C CA . ALA A 1 105 ? -23.721 -47.402 -30.064 1.00 41.44 105 ALA A CA 1
ATOM 853 C C . ALA A 1 105 ? -23.772 -46.364 -31.216 1.00 41.44 105 ALA A C 1
ATOM 855 O O . ALA A 1 105 ? -23.659 -45.173 -30.963 1.00 41.44 105 ALA A O 1
ATOM 856 N N . THR A 1 106 ? -23.909 -46.682 -32.510 1.00 46.94 106 THR A N 1
ATOM 857 C CA . THR A 1 106 ? -24.185 -47.927 -33.259 1.00 46.94 106 THR A CA 1
ATOM 858 C C . THR A 1 106 ? -24.073 -47.606 -34.760 1.00 46.94 106 THR A C 1
ATOM 860 O O . THR A 1 106 ? -24.442 -46.508 -35.162 1.00 46.94 106 THR A O 1
ATOM 863 N N . GLY A 1 107 ? -23.666 -48.588 -35.572 1.00 48.38 107 GLY A N 1
ATOM 864 C CA . GLY A 1 107 ? -24.127 -48.759 -36.958 1.00 48.38 107 GLY A CA 1
ATOM 865 C C . GLY A 1 107 ? -23.458 -47.915 -38.045 1.00 48.38 107 GLY A C 1
ATOM 866 O O . GLY A 1 107 ? -24.004 -46.897 -38.454 1.00 48.38 107 GLY A O 1
ATOM 867 N N . HIS A 1 108 ? -22.352 -48.405 -38.613 1.00 47.56 108 HIS A N 1
ATOM 868 C CA . HIS A 1 108 ? -21.997 -48.061 -39.991 1.00 47.56 108 HIS A CA 1
ATOM 869 C C . HIS A 1 108 ? -22.279 -49.281 -40.871 1.00 47.56 108 HIS A C 1
ATOM 871 O O . HIS A 1 108 ? -21.586 -50.292 -40.803 1.00 47.56 108 HIS A O 1
ATOM 877 N N . THR A 1 109 ? -23.383 -49.190 -41.609 1.00 53.75 109 THR A N 1
ATOM 878 C CA . THR A 1 109 ? -23.737 -50.091 -42.705 1.00 53.75 109 THR A CA 1
ATOM 879 C C . THR A 1 109 ? -23.019 -49.578 -43.941 1.00 53.75 109 THR A C 1
ATOM 881 O O . THR A 1 109 ? -23.317 -48.468 -44.375 1.00 53.75 109 THR A O 1
ATOM 884 N N . THR A 1 110 ? -22.126 -50.379 -44.519 1.00 49.31 110 THR A N 1
ATOM 885 C CA . THR A 1 110 ? -21.615 -50.134 -45.873 1.00 49.31 110 THR A CA 1
ATOM 886 C C . THR A 1 110 ? -21.450 -51.470 -46.585 1.00 49.31 110 THR A C 1
ATOM 888 O O . THR A 1 110 ? -20.476 -52.187 -46.375 1.00 49.31 110 THR A O 1
ATOM 891 N N . LEU A 1 111 ? -22.445 -51.806 -47.406 1.00 46.09 111 LEU A N 1
ATOM 892 C CA . LEU A 1 111 ? -22.274 -52.677 -48.569 1.00 46.09 111 LEU A CA 1
ATOM 893 C C . LEU A 1 111 ? -21.473 -51.907 -49.633 1.00 46.09 111 LEU A C 1
ATOM 895 O O . LEU A 1 111 ? -21.645 -50.691 -49.753 1.00 46.09 111 LEU A O 1
ATOM 899 N N . PRO A 1 112 ? -20.697 -52.603 -50.468 1.00 55.41 112 PRO A N 1
ATOM 900 C CA . PRO A 1 112 ? -20.753 -52.298 -51.891 1.00 55.41 112 PRO A CA 1
ATOM 901 C C . PRO A 1 112 ? -20.990 -53.566 -52.722 1.00 55.41 112 PRO A C 1
ATOM 903 O O . PRO A 1 112 ? -20.786 -54.6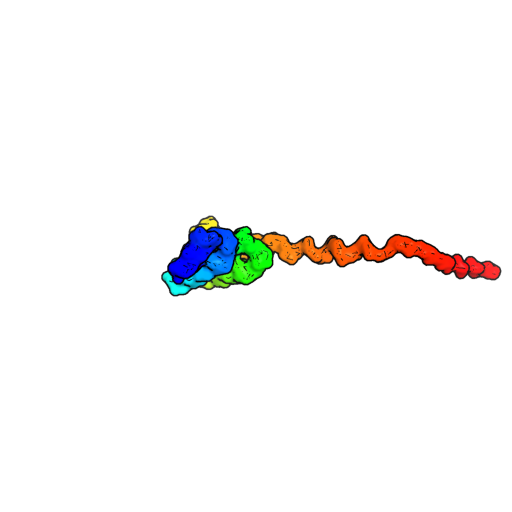82 -52.242 1.00 55.41 112 PRO A O 1
ATOM 906 N N . GLY A 1 113 ? -21.529 -53.343 -53.922 1.00 51.75 113 GLY A N 1
ATOM 907 C CA . GLY A 1 113 ? -21.986 -54.362 -54.869 1.00 51.75 113 GLY A CA 1
ATOM 908 C C . GLY A 1 113 ? -20.893 -55.004 -55.707 1.00 51.75 113 GLY A C 1
ATOM 909 O O . GLY A 1 113 ? -19.701 -54.692 -55.491 1.00 51.75 113 GLY A O 1
#

Sequence (113 aa):
MAQWKKALELAPTNPVAWNNLGKAYGKQGRITEAFRHFARAGELAPREALYHRNLATLIFSYPDEAARHYLIDRSQVVQVTRAFQKSPCARSEKLHSRHRRRHGATGHTTLPG

Secondary structure (DSSP, 8-state):
-HHHHHHHHH-TT-HHHHHHHHHHHHHTT-HHHHHHHHHHHHHH-TT-HHHHHHHHHHHHH-HHHHHHHHT--GGGHHHHHHHHHTSSSSSSSSSS---S-------------

pLDDT: mean 75.16, std 18.37, range [39.53, 92.94]

Solvent-accessible surface area (backbone atoms only — not comparable to full-atom values): 6815 Å² total; per-residue (Å²): 109,70,72,37,54,53,46,35,74,78,37,75,74,44,36,67,39,32,37,53,44,12,54,54,29,42,75,70,70,38,48,71,60,14,51,54,25,17,50,51,14,24,70,67,35,63,86,43,63,67,37,52,48,54,41,40,52,50,40,69,76,34,42,69,59,42,11,63,69,71,73,45,56,64,88,49,48,67,53,55,49,50,54,64,63,63,45,86,84,82,81,82,86,86,78,91,81,89,82,84,76,86,82,84,90,80,86,88,88,76,84,82,135

Foldseek 3Di:
DVVLVVVCVVPVLDLVSLQVVLVVCVVVVNLLSSLVSLVSSCVSPLPDVVSLVSNLVSCVVCLVVQCVSVVHDSVCSNVVSVVSVVSPPPDPPPDPDPDDDDDDDDDDDDDDD

Mean predicted aligned error: 12.51 Å

Radius of gyration: 24.4 Å; Cα contacts (8 Å, |Δi|>4): 101; chains: 1; bounding box: 39×67×72 Å

Nearest PDB structures (foldseek):
  8cqq-assembly1_A  TM=7.228E-01  e=2.080E-03  synthetic construct
  6eou-assembly1_A  TM=7.233E-01  e=3.353E-03  Homo sapiens
  8ump-assembly1_A  TM=6.613E-01  e=3.015E-03  synthetic construct
  6v8e-assembly2_F  TM=6.550E-01  e=3.015E-03  synthetic construct
  5fzr-assembly2_D  TM=7.223E-01  e=1.481E-02  synthetic construct